Protein AF-A0A1W6MSA3-F1 (afdb_monomer)

Foldseek 3Di:
DPPCVVVLVVLLVQLVVQCVVDPCSVVDDLVRQLVSSLVSVCVPDVPPDDSVVSSVSSSVSSVVVVVVVVVVPPPPPPDDDDPPDD

Organism: NCBI:txid655015

Sequence (86 aa):
MCDLAKERQKIDAILARAAAMEPAYRSMGIEELTEHSLSVLREHYEHACSEKCMRERCEDFVTRLVARREAQAAPAERSRPAPFLL

Structure (mmCIF, N/CA/C/O backbone):
data_AF-A0A1W6MSA3-F1
#
_entry.id   AF-A0A1W6MSA3-F1
#
loop_
_atom_site.group_PDB
_atom_site.id
_atom_site.type_symbol
_atom_site.label_atom_id
_atom_site.label_alt_id
_atom_site.label_comp_id
_atom_site.label_asym_id
_atom_site.label_entity_id
_atom_site.label_seq_id
_atom_site.pdbx_PDB_ins_code
_atom_site.Cartn_x
_atom_site.Cartn_y
_atom_site.Cartn_z
_atom_site.occupancy
_atom_site.B_iso_or_equiv
_atom_site.auth_seq_id
_atom_site.auth_comp_id
_atom_site.auth_asym_id
_atom_site.auth_atom_id
_atom_site.pdbx_PDB_model_num
ATOM 1 N N . MET A 1 1 ? -2.278 2.622 20.486 1.00 49.56 1 MET A N 1
ATOM 2 C CA . MET A 1 1 ? -1.445 2.542 19.267 1.00 49.56 1 MET A CA 1
ATOM 3 C C . MET A 1 1 ? -1.612 1.150 18.705 1.00 49.56 1 MET A C 1
ATOM 5 O O . MET A 1 1 ? -1.326 0.210 19.433 1.00 49.56 1 MET A O 1
ATOM 9 N N . CYS A 1 2 ? -2.116 1.009 17.476 1.00 64.00 2 CYS A N 1
ATOM 10 C CA . CYS A 1 2 ? -2.045 -0.273 16.775 1.00 64.00 2 CYS A CA 1
ATOM 11 C C . CYS A 1 2 ? -0.597 -0.773 16.815 1.00 64.00 2 CYS A C 1
ATOM 13 O O . CYS A 1 2 ? 0.320 0.035 16.669 1.00 64.00 2 CYS A O 1
ATOM 15 N N . ASP A 1 3 ? -0.393 -2.067 17.047 1.00 68.44 3 ASP A N 1
ATOM 16 C CA . ASP A 1 3 ? 0.932 -2.681 17.011 1.00 68.44 3 ASP A CA 1
ATOM 17 C C . ASP A 1 3 ? 1.499 -2.499 15.591 1.00 68.44 3 ASP A C 1
ATOM 19 O O . ASP A 1 3 ? 1.101 -3.183 14.642 1.00 68.44 3 ASP A O 1
ATOM 23 N N . LEU A 1 4 ? 2.341 -1.468 15.434 1.00 66.00 4 LEU A N 1
ATOM 24 C CA . LEU A 1 4 ? 2.674 -0.850 14.147 1.00 66.00 4 LEU A CA 1
ATOM 25 C C . LEU A 1 4 ? 3.285 -1.852 13.168 1.00 66.00 4 LEU A C 1
ATOM 27 O O . LEU A 1 4 ? 3.103 -1.699 11.964 1.00 66.00 4 LEU A O 1
ATOM 31 N N . ALA A 1 5 ? 4.001 -2.859 13.668 1.00 73.25 5 ALA A N 1
ATOM 32 C CA . ALA A 1 5 ? 4.663 -3.858 12.839 1.00 73.25 5 ALA A CA 1
ATOM 33 C C . ALA A 1 5 ? 3.695 -4.945 12.354 1.00 73.25 5 ALA A C 1
ATOM 35 O O . ALA A 1 5 ? 3.689 -5.276 11.166 1.00 73.25 5 ALA A O 1
ATOM 36 N N . LYS A 1 6 ? 2.851 -5.475 13.251 1.00 78.25 6 LYS A N 1
ATOM 37 C CA . LYS A 1 6 ? 1.888 -6.535 12.916 1.00 78.25 6 LYS A CA 1
ATOM 38 C C . LYS A 1 6 ? 0.784 -6.025 12.004 1.00 78.25 6 LYS A C 1
ATOM 40 O O . LYS A 1 6 ? 0.472 -6.670 11.007 1.00 78.25 6 LYS A O 1
ATOM 45 N N . GLU A 1 7 ? 0.230 -4.854 12.306 1.00 81.88 7 GLU A N 1
ATOM 46 C CA . GLU A 1 7 ? -0.810 -4.264 11.460 1.00 81.88 7 GLU A CA 1
ATOM 47 C C . GLU A 1 7 ? -0.247 -3.840 10.103 1.00 81.88 7 GLU A C 1
ATOM 49 O O . GLU A 1 7 ? -0.893 -4.059 9.084 1.00 81.88 7 GLU A O 1
ATOM 54 N N . ARG A 1 8 ? 1.003 -3.363 10.045 1.00 81.62 8 ARG A N 1
ATOM 55 C CA . ARG A 1 8 ? 1.664 -3.086 8.763 1.00 81.62 8 ARG A CA 1
ATOM 56 C C . ARG A 1 8 ? 1.821 -4.338 7.904 1.00 81.62 8 ARG A C 1
ATOM 58 O O . ARG A 1 8 ? 1.542 -4.266 6.717 1.00 81.62 8 ARG A O 1
ATOM 65 N N . GLN A 1 9 ? 2.227 -5.475 8.475 1.00 85.88 9 GLN A N 1
ATOM 66 C CA . GLN A 1 9 ? 2.312 -6.727 7.711 1.00 85.88 9 GLN A CA 1
ATOM 67 C C . GLN A 1 9 ? 0.950 -7.175 7.171 1.00 85.88 9 GLN A C 1
ATOM 69 O O . GLN A 1 9 ? 0.874 -7.619 6.028 1.00 85.88 9 GLN A O 1
ATOM 74 N N . LYS A 1 10 ? -0.121 -7.047 7.964 1.00 87.19 10 LYS A N 1
ATOM 75 C CA . LYS A 1 10 ? -1.478 -7.380 7.508 1.00 87.19 10 LYS A CA 1
ATOM 76 C C . LYS A 1 10 ? -1.938 -6.461 6.381 1.00 87.19 10 LYS A C 1
ATOM 78 O O . LYS A 1 10 ? -2.404 -6.956 5.362 1.00 87.19 10 LYS A O 1
ATOM 83 N N . ILE A 1 11 ? -1.758 -5.150 6.546 1.00 86.62 11 ILE A N 1
ATOM 84 C CA . ILE A 1 11 ? -2.084 -4.141 5.532 1.00 86.62 11 ILE A CA 1
ATOM 85 C C . ILE A 1 11 ? -1.310 -4.418 4.240 1.00 86.62 11 ILE A C 1
ATOM 87 O O . ILE A 1 11 ? -1.919 -4.536 3.181 1.00 86.62 11 ILE A O 1
ATOM 91 N N . ASP A 1 12 ? 0.010 -4.611 4.329 1.00 87.69 12 ASP A N 1
ATOM 92 C CA . ASP A 1 12 ? 0.849 -4.928 3.170 1.00 87.69 12 ASP A CA 1
ATOM 93 C C . ASP A 1 12 ? 0.370 -6.220 2.473 1.00 87.69 12 ASP A C 1
ATOM 95 O O . ASP A 1 12 ? 0.365 -6.286 1.245 1.00 87.69 12 ASP A O 1
ATOM 99 N N . ALA A 1 13 ? -0.065 -7.239 3.225 1.00 89.06 13 ALA A N 1
ATOM 100 C CA . ALA A 1 13 ? -0.576 -8.493 2.666 1.00 89.06 13 ALA A CA 1
ATOM 101 C C . ALA A 1 13 ? -1.939 -8.332 1.969 1.00 89.06 13 ALA A C 1
ATOM 103 O O . ALA A 1 13 ? -2.142 -8.903 0.896 1.00 89.06 13 ALA A O 1
ATOM 104 N N . ILE A 1 14 ? -2.856 -7.550 2.548 1.00 89.06 14 ILE A N 1
ATOM 105 C CA . ILE A 1 14 ? -4.157 -7.220 1.945 1.00 89.06 14 ILE A CA 1
ATOM 106 C C . ILE A 1 14 ? -3.937 -6.482 0.621 1.00 89.06 14 ILE A C 1
ATOM 108 O O . ILE A 1 14 ? -4.450 -6.902 -0.418 1.00 89.06 14 ILE A O 1
ATOM 112 N N . LEU A 1 15 ? -3.106 -5.437 0.642 1.00 87.94 15 LEU A N 1
ATOM 113 C CA . LEU A 1 15 ? -2.807 -4.626 -0.535 1.00 87.94 15 LEU A CA 1
ATOM 114 C C . LEU A 1 15 ? -2.067 -5.426 -1.614 1.00 87.94 15 LEU A C 1
ATOM 116 O O . LEU A 1 15 ? -2.404 -5.335 -2.792 1.00 87.94 15 LEU A O 1
ATOM 120 N N . ALA A 1 16 ? -1.104 -6.270 -1.233 1.00 87.31 16 ALA A N 1
ATOM 121 C CA . ALA A 1 16 ? -0.407 -7.145 -2.175 1.00 87.31 16 ALA A CA 1
ATOM 122 C C . ALA A 1 16 ? -1.339 -8.185 -2.817 1.00 87.31 16 ALA A C 1
ATOM 124 O O . ALA A 1 16 ? -1.157 -8.535 -3.983 1.00 87.31 16 ALA A O 1
ATOM 125 N N . ARG A 1 17 ? -2.345 -8.673 -2.083 1.00 88.12 17 ARG A N 1
ATOM 126 C CA . ARG A 1 17 ? -3.349 -9.585 -2.637 1.00 88.12 17 ARG A CA 1
ATOM 127 C C . ARG A 1 17 ? -4.258 -8.870 -3.632 1.00 88.12 17 ARG A C 1
ATOM 129 O O . ARG A 1 17 ? -4.452 -9.398 -4.721 1.00 88.12 17 ARG A O 1
ATOM 136 N N . ALA A 1 18 ? -4.761 -7.684 -3.295 1.00 86.12 18 ALA A N 1
ATOM 137 C CA . ALA A 1 18 ? -5.559 -6.872 -4.218 1.00 86.12 18 ALA A CA 1
ATOM 138 C C . ALA A 1 18 ? -4.779 -6.569 -5.509 1.00 86.12 18 ALA A C 1
ATOM 140 O O . ALA A 1 18 ? -5.252 -6.844 -6.609 1.00 86.12 18 ALA A O 1
ATOM 141 N N . ALA A 1 19 ? -3.517 -6.160 -5.358 1.00 84.56 19 ALA A N 1
ATOM 142 C CA . ALA A 1 19 ? -2.582 -5.933 -6.455 1.00 84.56 19 ALA A CA 1
ATOM 143 C C . ALA A 1 19 ? -2.379 -7.144 -7.381 1.00 84.56 19 ALA A C 1
ATOM 145 O O . ALA A 1 19 ? -2.103 -6.979 -8.568 1.00 84.56 19 ALA A O 1
ATOM 146 N N . ALA A 1 20 ? -2.442 -8.361 -6.837 1.00 83.31 20 ALA A N 1
ATOM 147 C CA . ALA A 1 20 ? -2.269 -9.592 -7.601 1.00 83.31 20 ALA A CA 1
ATOM 148 C C . ALA A 1 20 ? -3.542 -10.017 -8.349 1.00 83.31 20 ALA A C 1
ATOM 150 O O . ALA A 1 20 ? -3.440 -10.725 -9.349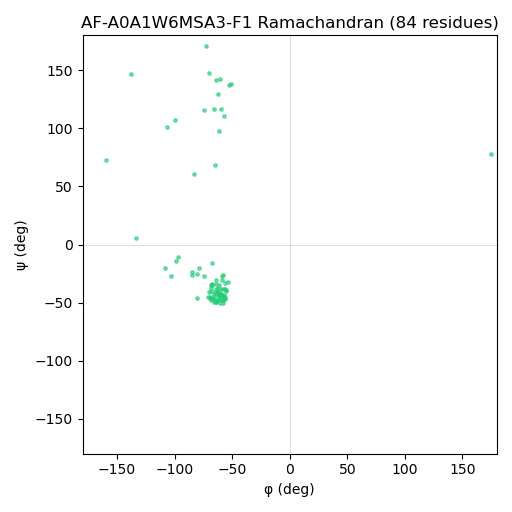 1.00 83.31 20 ALA A O 1
ATOM 151 N N . MET A 1 21 ? -4.720 -9.613 -7.863 1.00 83.25 21 MET A N 1
ATOM 152 C CA . MET A 1 21 ? -6.009 -9.942 -8.480 1.00 83.25 21 MET A CA 1
ATOM 153 C C . MET A 1 21 ? -6.397 -8.974 -9.599 1.00 83.25 21 MET A C 1
ATOM 155 O O . MET A 1 21 ? -7.162 -9.368 -10.472 1.00 83.25 21 MET A O 1
ATOM 159 N N . GLU A 1 22 ? -5.867 -7.748 -9.592 1.00 81.56 22 GLU A N 1
ATOM 160 C CA . GLU A 1 22 ? -6.171 -6.717 -10.585 1.00 81.56 22 GLU A CA 1
ATOM 161 C C . GLU A 1 22 ? -5.060 -6.630 -11.656 1.00 81.56 22 GLU A C 1
ATOM 163 O O . GLU A 1 22 ? -3.964 -6.133 -11.379 1.00 81.56 22 GLU A O 1
ATOM 168 N N . PRO A 1 23 ? -5.286 -7.097 -12.901 1.00 76.06 23 PRO A N 1
ATOM 169 C CA . PRO A 1 23 ? -4.272 -7.062 -13.957 1.00 76.06 23 PRO A CA 1
ATOM 170 C C . PRO A 1 23 ? -3.825 -5.637 -14.303 1.00 76.06 23 PRO A C 1
ATOM 172 O O . PRO A 1 23 ? -2.641 -5.410 -14.579 1.00 76.06 23 PRO A O 1
ATOM 175 N N . ALA A 1 24 ? -4.752 -4.674 -14.239 1.00 79.19 24 ALA A N 1
ATOM 176 C CA . ALA A 1 24 ? -4.474 -3.267 -14.517 1.00 79.19 24 ALA A CA 1
ATOM 177 C C . ALA A 1 24 ? -3.564 -2.627 -13.459 1.00 79.19 24 ALA A C 1
ATOM 179 O O . ALA A 1 24 ? -2.924 -1.610 -13.722 1.00 79.19 24 ALA A O 1
ATOM 180 N N . TYR A 1 25 ? -3.402 -3.261 -12.296 1.00 81.19 25 TYR A N 1
ATOM 181 C CA . TYR A 1 25 ? -2.555 -2.764 -11.219 1.00 81.19 25 TYR A CA 1
ATOM 182 C C . TYR A 1 25 ? -1.096 -2.581 -11.659 1.00 81.19 25 TYR A C 1
ATOM 184 O O . TYR A 1 25 ? -0.378 -1.744 -11.114 1.00 81.19 25 TYR A O 1
ATOM 192 N N . ARG A 1 26 ? -0.617 -3.332 -12.662 1.00 76.31 26 ARG A N 1
ATOM 193 C CA . ARG A 1 26 ? 0.743 -3.159 -13.212 1.00 76.31 26 ARG A CA 1
ATOM 194 C C . ARG A 1 26 ? 0.898 -1.921 -14.095 1.00 76.31 26 ARG A C 1
ATOM 196 O O . ARG A 1 26 ? 2.012 -1.416 -14.183 1.00 76.31 26 ARG A O 1
ATOM 203 N N . SER A 1 27 ? -0.180 -1.463 -14.724 1.00 82.19 27 SER A N 1
ATOM 204 C CA . SER A 1 27 ? -0.204 -0.300 -15.620 1.00 82.19 27 SER A CA 1
ATOM 205 C C . SER A 1 27 ? -0.712 0.982 -14.957 1.00 82.19 27 SER A C 1
ATOM 207 O O . SER A 1 27 ? -0.516 2.049 -15.525 1.00 82.19 27 SER A O 1
ATOM 209 N N . MET A 1 28 ? -1.341 0.886 -13.781 1.00 85.25 28 MET A N 1
ATOM 210 C CA . MET A 1 28 ? -1.825 2.038 -13.014 1.00 85.25 28 MET A CA 1
ATOM 211 C C . MET A 1 28 ? -0.686 2.947 -12.534 1.00 85.25 28 MET A C 1
ATOM 213 O O . MET A 1 28 ? 0.374 2.471 -12.103 1.00 85.25 28 MET A O 1
ATOM 217 N N . GLY A 1 29 ? -0.942 4.255 -12.568 1.00 85.94 29 GLY A N 1
ATOM 218 C CA . GLY A 1 29 ? -0.076 5.285 -12.000 1.00 85.94 29 GLY A CA 1
ATOM 219 C C . GLY A 1 29 ? -0.112 5.321 -10.467 1.00 85.94 29 GLY A C 1
ATOM 220 O O . GLY A 1 29 ? -0.939 4.682 -9.825 1.00 85.94 29 GLY A O 1
ATOM 221 N N . ILE A 1 30 ? 0.792 6.094 -9.857 1.00 86.19 30 ILE A N 1
ATOM 222 C CA . ILE A 1 30 ? 0.927 6.197 -8.388 1.00 86.19 30 ILE A CA 1
ATOM 223 C C . ILE A 1 30 ? -0.381 6.639 -7.719 1.00 86.19 30 ILE A C 1
ATOM 225 O O . ILE A 1 30 ? -0.769 6.084 -6.691 1.00 86.19 30 ILE A O 1
ATOM 229 N N . GLU A 1 31 ? -1.060 7.625 -8.300 1.00 87.62 31 GLU A N 1
ATOM 230 C CA . GLU A 1 31 ? -2.309 8.171 -7.766 1.00 87.62 31 GLU A CA 1
ATOM 231 C C . GLU A 1 31 ? -3.437 7.131 -7.813 1.00 87.62 31 GLU A C 1
ATOM 233 O O . GLU A 1 31 ? -4.018 6.813 -6.777 1.00 87.62 31 GLU A O 1
ATOM 238 N N . GLU A 1 32 ? -3.640 6.487 -8.965 1.00 89.44 32 GLU A N 1
ATOM 239 C CA . GLU A 1 32 ? -4.630 5.415 -9.148 1.00 89.44 32 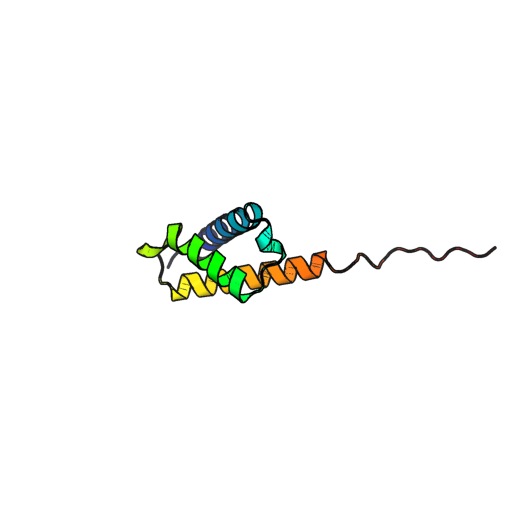GLU A CA 1
ATOM 240 C C . GLU A 1 32 ? -4.375 4.226 -8.207 1.00 89.44 32 GLU A C 1
ATOM 242 O O . GLU A 1 32 ? -5.297 3.701 -7.583 1.00 89.44 32 GLU A O 1
ATOM 247 N N . LEU A 1 33 ? -3.107 3.825 -8.046 1.00 88.50 33 LEU A N 1
ATOM 248 C CA . LEU A 1 33 ? -2.706 2.772 -7.110 1.00 88.50 33 LEU A CA 1
ATOM 249 C C . LEU A 1 33 ? -3.030 3.143 -5.662 1.00 88.50 33 LEU A C 1
ATOM 251 O O . LEU A 1 33 ? -3.416 2.275 -4.875 1.00 88.50 33 LEU A O 1
ATOM 255 N N . THR A 1 34 ? -2.864 4.415 -5.304 1.00 89.44 34 THR A N 1
ATOM 256 C CA . THR A 1 34 ? -3.127 4.919 -3.953 1.00 89.44 34 THR A CA 1
ATOM 257 C C . THR A 1 34 ? -4.623 4.950 -3.670 1.00 89.44 34 THR A C 1
ATOM 259 O O . THR A 1 34 ? -5.046 4.476 -2.616 1.00 89.44 34 THR A O 1
ATOM 262 N N . GLU A 1 35 ? -5.436 5.435 -4.608 1.00 90.62 35 GLU A N 1
ATOM 263 C CA . GLU A 1 35 ? -6.896 5.451 -4.472 1.00 90.62 35 GLU A CA 1
ATOM 264 C C . GLU A 1 35 ? -7.486 4.041 -4.418 1.00 90.62 35 GLU A C 1
ATOM 266 O O . GLU A 1 35 ? -8.304 3.745 -3.542 1.00 90.62 35 GLU A O 1
ATOM 271 N N . HIS A 1 36 ? -7.018 3.143 -5.288 1.00 89.38 36 HIS A N 1
ATOM 272 C CA . HIS A 1 36 ? -7.442 1.746 -5.275 1.00 89.38 36 HIS A CA 1
ATOM 273 C C . HIS A 1 36 ? -7.068 1.066 -3.950 1.00 89.38 36 HIS A C 1
ATOM 275 O O . HIS A 1 36 ? -7.912 0.446 -3.304 1.00 89.38 36 HIS A O 1
ATOM 281 N N . SER A 1 37 ? -5.825 1.250 -3.489 1.00 90.12 37 SER A N 1
ATOM 282 C CA . SER A 1 37 ? -5.363 0.734 -2.192 1.00 90.12 37 SER A CA 1
ATOM 283 C C . SER A 1 37 ? -6.186 1.281 -1.022 1.00 90.12 37 SER A C 1
ATOM 285 O O . SER A 1 37 ? -6.505 0.541 -0.090 1.00 90.12 37 SER A O 1
ATOM 287 N N . LEU A 1 38 ? -6.572 2.559 -1.075 1.00 90.88 38 LEU A N 1
ATOM 288 C CA . LEU A 1 38 ? -7.387 3.191 -0.041 1.00 90.88 38 LEU A CA 1
ATOM 289 C C . LEU A 1 38 ? -8.811 2.630 -0.021 1.00 90.88 38 LEU A C 1
ATOM 291 O O . LEU A 1 38 ? -9.348 2.404 1.061 1.00 90.88 38 LEU A O 1
ATOM 295 N N . SER A 1 39 ? -9.407 2.370 -1.189 1.00 91.38 39 SER A N 1
ATOM 296 C CA . SER A 1 39 ? -10.714 1.709 -1.287 1.00 91.38 39 SER A CA 1
ATOM 297 C C . SER A 1 39 ? -10.682 0.328 -0.634 1.00 91.38 39 SER A C 1
ATOM 299 O O . SER A 1 39 ? -11.509 0.039 0.226 1.00 91.38 39 SER A O 1
ATOM 301 N N . VAL A 1 40 ? -9.667 -0.4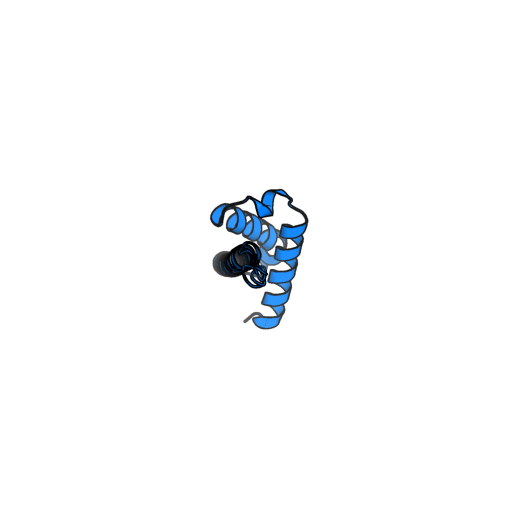80 -0.955 1.00 90.75 40 VAL A N 1
ATOM 302 C CA . VAL A 1 40 ? -9.475 -1.809 -0.354 1.00 90.75 40 VAL A CA 1
ATOM 303 C C . VAL A 1 40 ? -9.274 -1.711 1.160 1.00 90.75 40 VAL A C 1
ATOM 305 O O . VAL A 1 40 ? -9.858 -2.480 1.919 1.00 90.75 40 VAL A O 1
ATOM 308 N N . LEU A 1 41 ? -8.466 -0.762 1.645 1.00 88.88 41 LEU A N 1
ATOM 309 C CA . LEU A 1 41 ? -8.265 -0.613 3.089 1.00 88.88 41 LEU A CA 1
ATOM 310 C C . LEU A 1 41 ? -9.512 -0.133 3.824 1.00 88.88 41 LEU A C 1
ATOM 312 O O . LEU A 1 41 ? -9.722 -0.564 4.957 1.00 88.88 41 LEU A O 1
ATOM 316 N N . ARG A 1 42 ? -10.343 0.708 3.204 1.00 89.81 42 ARG A N 1
ATOM 317 C CA . ARG A 1 42 ? -11.613 1.146 3.798 1.00 89.81 42 ARG A CA 1
ATOM 318 C C . ARG A 1 42 ? -12.527 -0.043 4.087 1.00 89.81 42 ARG A C 1
ATOM 320 O O . ARG A 1 42 ? -13.029 -0.127 5.201 1.00 89.81 42 ARG A O 1
ATOM 327 N N . GLU A 1 43 ? -12.627 -1.014 3.178 1.00 89.25 43 GLU A N 1
ATOM 328 C CA . GLU A 1 43 ? -13.428 -2.237 3.386 1.00 89.25 43 GLU A CA 1
ATOM 329 C C . GLU A 1 43 ? -13.013 -3.041 4.632 1.00 89.25 43 GLU A C 1
ATOM 331 O O . GLU A 1 43 ? -13.823 -3.758 5.219 1.00 89.25 43 GLU A O 1
ATOM 336 N N . HIS A 1 44 ? -11.754 -2.921 5.060 1.00 84.75 44 HIS A N 1
ATOM 337 C CA . HIS A 1 44 ? -11.213 -3.659 6.202 1.00 84.75 44 HIS A CA 1
ATOM 338 C C . HIS A 1 44 ? -11.071 -2.824 7.482 1.00 84.75 44 HIS A C 1
ATOM 340 O O . HIS A 1 44 ? -11.080 -3.387 8.579 1.00 84.75 44 HIS A O 1
ATOM 346 N N . TYR A 1 45 ? -10.900 -1.504 7.364 1.00 84.88 45 TYR A N 1
ATOM 347 C CA . TYR A 1 45 ? -10.440 -0.647 8.460 1.00 84.88 45 TYR A CA 1
ATOM 348 C C . TYR A 1 45 ? -11.242 0.652 8.646 1.00 84.88 45 TYR A C 1
ATOM 350 O O . TYR A 1 45 ? -10.873 1.433 9.527 1.00 84.88 45 TYR A O 1
ATOM 358 N N . GLU A 1 46 ? -12.342 0.890 7.917 1.00 83.06 46 GLU A N 1
ATOM 359 C CA . GLU A 1 46 ? -13.104 2.157 7.990 1.00 83.06 46 GLU A CA 1
ATOM 360 C C . GLU A 1 46 ? -13.546 2.563 9.405 1.00 83.06 46 GLU A C 1
ATOM 362 O O . GLU A 1 46 ? -13.589 3.749 9.727 1.00 83.06 46 GLU A O 1
ATOM 367 N N . HIS A 1 47 ? -13.825 1.594 10.279 1.00 82.44 47 HIS A N 1
ATOM 368 C CA . HIS A 1 47 ? -14.246 1.846 11.662 1.00 82.44 47 HIS A CA 1
ATOM 369 C C . HIS A 1 47 ? -13.100 1.767 12.681 1.00 82.44 47 HIS A C 1
ATOM 371 O O . HIS A 1 47 ? -13.279 2.128 13.843 1.00 82.44 47 HIS A O 1
ATOM 377 N N . ALA A 1 48 ? -11.930 1.272 12.271 1.00 79.81 48 ALA A N 1
ATOM 378 C CA . ALA A 1 48 ? -10.801 0.983 13.156 1.00 79.81 48 ALA A CA 1
ATOM 379 C C . ALA A 1 48 ? -9.637 1.974 12.995 1.00 79.81 48 ALA A C 1
ATOM 381 O O . ALA A 1 48 ? -8.789 2.085 13.884 1.00 79.81 48 ALA A O 1
ATOM 382 N N . CYS A 1 49 ? -9.570 2.687 11.869 1.00 82.44 49 CYS A N 1
ATOM 383 C CA . CYS A 1 49 ? -8.469 3.579 11.543 1.00 82.44 49 CYS A CA 1
ATOM 384 C C . CYS A 1 49 ? -8.973 4.886 10.928 1.00 82.44 49 CYS A C 1
ATOM 386 O O . CYS A 1 49 ? -9.959 4.906 10.199 1.00 82.44 49 CYS A O 1
ATOM 388 N N . SER A 1 50 ? -8.278 5.992 11.196 1.00 85.88 50 SER A N 1
ATOM 389 C CA . SER A 1 50 ? -8.591 7.253 10.529 1.00 85.88 50 SER A CA 1
ATOM 390 C C . SER A 1 50 ? -8.196 7.188 9.055 1.00 85.88 50 SER A C 1
ATOM 392 O O . SER A 1 50 ? -7.186 6.577 8.696 1.00 85.88 50 SER A O 1
ATOM 394 N N . GLU A 1 51 ? -8.948 7.883 8.201 1.00 85.50 51 GLU A N 1
ATOM 395 C CA . GLU A 1 51 ? -8.640 7.956 6.770 1.00 85.50 51 GLU A CA 1
ATOM 396 C C . GLU A 1 51 ? -7.222 8.467 6.506 1.00 85.50 5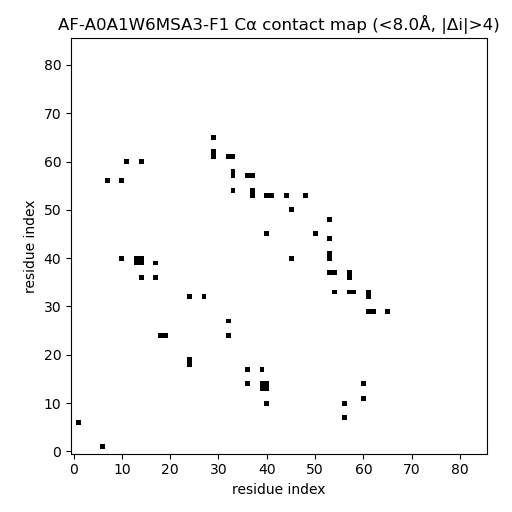1 GLU A C 1
ATOM 398 O O . GLU A 1 51 ? -6.516 7.913 5.668 1.00 85.50 51 GLU A O 1
ATOM 403 N N . LYS A 1 52 ? -6.770 9.466 7.275 1.00 87.69 52 LYS A N 1
ATOM 404 C CA . LYS A 1 52 ? -5.403 9.988 7.179 1.00 87.69 52 LYS A CA 1
ATOM 405 C C . LYS A 1 52 ? -4.357 8.886 7.385 1.00 87.69 52 LYS A C 1
ATOM 407 O O . LYS A 1 52 ? -3.434 8.773 6.589 1.00 87.69 52 LYS A O 1
ATOM 412 N N . CYS A 1 53 ? -4.523 8.052 8.412 1.00 86.88 53 CYS A N 1
ATOM 413 C CA . CYS A 1 53 ? -3.599 6.951 8.683 1.00 86.88 53 CYS A CA 1
ATOM 414 C C . CYS A 1 53 ? -3.648 5.892 7.570 1.00 86.88 53 CYS A C 1
ATOM 416 O O . CYS A 1 53 ? -2.607 5.426 7.117 1.00 86.88 53 CYS A O 1
ATOM 418 N N . MET A 1 54 ? -4.842 5.538 7.080 1.00 87.19 54 MET A N 1
ATOM 419 C CA . MET A 1 54 ? -4.982 4.591 5.966 1.00 87.19 54 MET A CA 1
ATOM 420 C C . MET A 1 54 ? -4.319 5.108 4.685 1.00 87.19 54 MET A C 1
ATOM 422 O O . MET A 1 54 ? -3.633 4.346 4.005 1.00 87.19 54 MET A O 1
ATOM 426 N N . ARG A 1 55 ? -4.468 6.403 4.386 1.00 89.75 55 ARG A N 1
ATOM 427 C CA . ARG A 1 55 ? -3.848 7.055 3.227 1.00 89.75 55 ARG A CA 1
ATO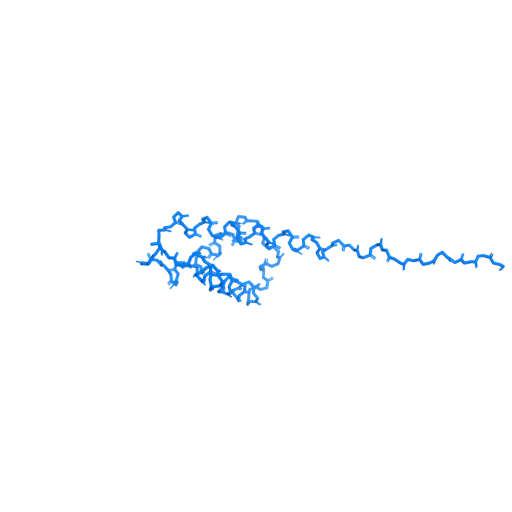M 428 C C . ARG A 1 55 ? -2.324 7.047 3.319 1.00 89.75 55 ARG A C 1
ATOM 430 O O . ARG A 1 55 ? -1.687 6.564 2.391 1.00 89.75 55 ARG A O 1
ATOM 437 N N . GLU A 1 56 ? -1.755 7.459 4.453 1.00 89.75 56 GLU A N 1
ATOM 438 C CA . GLU A 1 56 ? -0.301 7.411 4.684 1.00 89.75 56 GLU A CA 1
ATOM 439 C C . GLU A 1 56 ? 0.252 5.989 4.475 1.00 89.75 56 GLU A C 1
ATOM 441 O O . GLU A 1 56 ? 1.301 5.802 3.863 1.00 89.75 56 GLU A O 1
ATOM 446 N N . ARG A 1 57 ? -0.482 4.955 4.914 1.00 87.94 57 ARG A N 1
ATOM 447 C CA . ARG A 1 57 ? -0.096 3.549 4.697 1.00 87.94 57 ARG A CA 1
ATOM 448 C C . ARG A 1 57 ? -0.177 3.109 3.239 1.00 87.94 57 ARG A C 1
ATOM 450 O O . ARG A 1 57 ? 0.677 2.330 2.812 1.00 87.94 57 ARG A O 1
ATOM 457 N N . CYS A 1 58 ? -1.181 3.576 2.501 1.00 89.88 58 CYS A N 1
ATOM 458 C CA . CYS A 1 58 ? -1.301 3.311 1.068 1.00 89.88 58 CYS A CA 1
ATOM 459 C C . CYS A 1 58 ? -0.137 3.938 0.304 1.00 89.88 58 CYS A C 1
ATOM 461 O O . CYS A 1 58 ? 0.529 3.239 -0.452 1.00 89.88 58 CYS A O 1
ATOM 463 N N . GLU A 1 59 ? 0.152 5.215 0.545 1.00 90.56 59 GLU A N 1
ATOM 464 C CA . GLU A 1 59 ? 1.248 5.946 -0.105 1.00 90.56 59 GLU A CA 1
ATOM 465 C C . GLU A 1 59 ? 2.601 5.265 0.152 1.00 90.56 59 GLU A C 1
ATOM 467 O O . GLU A 1 59 ? 3.378 5.008 -0.773 1.00 90.56 59 GLU A O 1
ATOM 472 N N . ASP A 1 60 ? 2.840 4.862 1.401 1.00 90.56 60 ASP A N 1
ATOM 473 C CA . ASP A 1 60 ? 3.991 4.064 1.820 1.00 90.56 60 ASP A CA 1
ATOM 474 C C . ASP A 1 60 ? 4.118 2.743 1.043 1.00 90.56 60 ASP A C 1
ATOM 476 O O . ASP A 1 60 ? 5.216 2.331 0.648 1.00 90.56 60 ASP A O 1
ATOM 480 N N . PHE A 1 61 ? 3.005 2.025 0.879 1.00 89.12 61 PHE A N 1
ATOM 481 C CA . PHE A 1 61 ? 2.963 0.752 0.165 1.00 89.12 61 PHE A CA 1
ATOM 482 C C . PHE A 1 61 ? 3.218 0.946 -1.330 1.00 89.12 61 PHE A C 1
ATOM 484 O O . PHE A 1 61 ? 4.072 0.258 -1.896 1.00 89.12 61 PHE A O 1
ATOM 491 N N . VAL A 1 62 ? 2.532 1.905 -1.953 1.00 90.12 62 VAL A N 1
ATOM 492 C CA . VAL A 1 62 ? 2.661 2.227 -3.379 1.00 90.12 62 VAL A CA 1
ATOM 493 C C . VAL A 1 62 ? 4.086 2.667 -3.700 1.00 90.12 62 VAL A C 1
ATOM 495 O O . VAL A 1 62 ? 4.677 2.152 -4.646 1.00 90.12 62 VAL A O 1
ATOM 498 N N . THR A 1 63 ? 4.696 3.508 -2.864 1.00 90.38 63 THR A N 1
ATOM 499 C CA . THR A 1 63 ? 6.097 3.928 -3.026 1.00 90.38 63 THR A CA 1
ATOM 500 C C . THR A 1 63 ? 7.047 2.728 -3.033 1.00 90.38 63 THR A C 1
ATOM 502 O O . THR A 1 63 ? 7.880 2.584 -3.929 1.00 90.38 63 THR A O 1
ATOM 505 N N . ARG A 1 64 ? 6.897 1.800 -2.073 1.00 88.44 64 ARG A N 1
ATOM 506 C CA . ARG A 1 64 ? 7.709 0.568 -2.023 1.00 88.44 64 ARG A CA 1
ATOM 507 C C . ARG A 1 64 ? 7.471 -0.331 -3.231 1.00 88.44 64 ARG A C 1
ATOM 509 O O . ARG A 1 64 ? 8.400 -0.980 -3.709 1.00 88.44 64 ARG A O 1
ATOM 516 N N . LEU A 1 65 ? 6.230 -0.418 -3.686 1.00 85.25 65 LEU A N 1
ATOM 517 C CA . LEU A 1 65 ? 5.848 -1.234 -4.824 1.00 85.25 65 LEU A CA 1
ATOM 518 C C . LEU A 1 65 ? 6.455 -0.698 -6.123 1.00 85.25 65 LEU A C 1
ATOM 520 O O . LEU A 1 65 ? 7.023 -1.480 -6.882 1.00 85.25 65 LEU A O 1
ATOM 524 N N . VAL A 1 66 ? 6.364 0.610 -6.362 1.00 86.12 66 VAL A N 1
ATOM 525 C CA . VAL A 1 66 ? 6.942 1.270 -7.540 1.00 86.12 66 VAL A CA 1
ATOM 526 C C . VAL A 1 66 ? 8.457 1.109 -7.541 1.00 86.12 66 VAL A C 1
ATOM 528 O O . VAL A 1 66 ? 8.993 0.586 -8.513 1.00 86.12 66 VAL A O 1
ATOM 531 N N . ALA A 1 67 ? 9.127 1.378 -6.416 1.00 86.19 67 ALA A N 1
ATOM 532 C CA . ALA A 1 67 ? 10.569 1.157 -6.289 1.00 86.19 67 ALA A CA 1
ATOM 533 C C . ALA A 1 67 ? 10.970 -0.303 -6.590 1.00 86.19 67 ALA A C 1
ATOM 535 O O . ALA A 1 67 ? 11.977 -0.569 -7.246 1.00 86.19 67 ALA A O 1
ATOM 536 N N . ARG A 1 68 ? 10.160 -1.284 -6.161 1.00 84.38 68 ARG A N 1
ATOM 537 C CA . ARG A 1 68 ? 10.375 -2.703 -6.501 1.00 84.38 68 ARG A CA 1
ATOM 538 C C . ARG A 1 68 ? 10.135 -3.010 -7.975 1.00 84.38 68 ARG A C 1
ATOM 540 O O . ARG A 1 68 ? 10.793 -3.908 -8.497 1.00 84.38 68 ARG A O 1
ATOM 547 N N . ARG A 1 69 ? 9.175 -2.353 -8.630 1.00 83.31 69 ARG A N 1
ATOM 548 C CA . ARG A 1 69 ? 8.927 -2.511 -10.072 1.00 83.31 69 ARG A CA 1
ATOM 549 C C . ARG A 1 69 ? 10.093 -1.956 -10.872 1.00 83.31 69 ARG A C 1
ATOM 551 O O . ARG A 1 69 ? 10.591 -2.657 -11.739 1.00 83.31 69 ARG A O 1
ATOM 558 N N . GLU A 1 70 ? 10.567 -0.766 -10.527 1.00 82.88 70 GLU A N 1
ATOM 559 C CA . GLU A 1 70 ? 11.733 -0.139 -11.155 1.00 82.88 70 GLU A CA 1
ATOM 560 C C . GLU A 1 70 ? 12.989 -1.004 -10.991 1.00 82.88 70 GLU A C 1
ATOM 562 O O . GLU A 1 70 ? 13.683 -1.276 -11.967 1.00 82.88 70 GLU A O 1
ATOM 567 N N . ALA A 1 71 ? 13.229 -1.541 -9.790 1.00 81.75 71 ALA A N 1
ATOM 568 C CA . ALA A 1 71 ? 14.354 -2.443 -9.536 1.00 81.75 71 ALA A CA 1
ATOM 569 C C . ALA A 1 71 ? 14.278 -3.768 -10.320 1.00 81.75 71 ALA A C 1
ATOM 571 O O . ALA A 1 71 ? 15.314 -4.338 -10.647 1.00 81.75 71 ALA A O 1
ATOM 572 N N . GLN A 1 72 ? 13.075 -4.270 -10.619 1.00 74.06 72 GLN A N 1
ATOM 573 C CA . GLN A 1 72 ? 12.874 -5.479 -11.433 1.00 74.06 72 GLN A CA 1
ATOM 574 C C . GLN A 1 72 ? 12.869 -5.195 -12.941 1.00 74.06 72 GLN A C 1
ATOM 576 O O . GLN A 1 72 ? 13.171 -6.086 -13.730 1.00 74.06 72 GLN A O 1
ATOM 581 N N . ALA A 1 73 ? 12.500 -3.976 -13.341 1.00 68.38 73 ALA A N 1
ATOM 582 C CA . ALA A 1 73 ? 12.519 -3.521 -14.726 1.00 68.38 73 ALA A CA 1
ATOM 583 C C . ALA A 1 73 ? 13.929 -3.131 -15.189 1.00 68.38 73 ALA A C 1
ATOM 585 O O . ALA A 1 73 ? 14.189 -3.124 -16.392 1.00 68.38 73 ALA A O 1
ATOM 586 N N . ALA A 1 74 ? 14.843 -2.840 -14.257 1.00 59.44 74 ALA A N 1
ATOM 587 C CA . ALA A 1 74 ? 16.257 -2.696 -14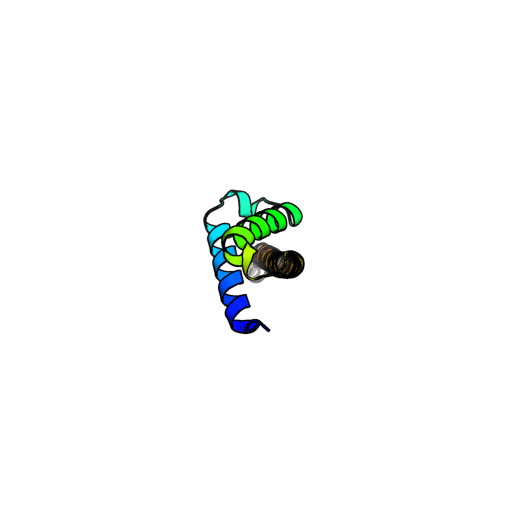.562 1.00 59.44 74 ALA A CA 1
ATOM 588 C C . ALA A 1 74 ? 16.781 -4.021 -15.154 1.00 59.44 74 ALA A C 1
ATOM 590 O O . ALA A 1 74 ? 16.758 -5.049 -14.468 1.00 59.44 74 ALA A O 1
ATOM 591 N N . PRO A 1 75 ? 17.234 -4.041 -16.420 1.00 52.50 75 PRO A N 1
ATOM 592 C CA . PRO A 1 75 ? 17.782 -5.250 -17.004 1.00 52.50 75 PRO A CA 1
ATOM 593 C C . PRO A 1 75 ? 19.005 -5.682 -16.195 1.00 52.50 75 PRO A C 1
ATOM 595 O O . PRO A 1 75 ? 19.798 -4.855 -15.742 1.00 52.50 75 PRO A O 1
ATOM 598 N N . ALA A 1 76 ? 19.169 -6.995 -16.031 1.00 55.47 76 ALA A N 1
ATOM 599 C CA . ALA A 1 76 ? 20.396 -7.615 -15.551 1.00 55.47 76 ALA A CA 1
ATOM 600 C C . ALA A 1 76 ? 21.528 -7.374 -16.568 1.00 55.47 76 ALA A C 1
ATOM 602 O O . ALA A 1 76 ? 21.993 -8.280 -17.254 1.00 55.47 76 ALA A O 1
ATOM 603 N N . GLU A 1 77 ? 21.971 -6.130 -16.706 1.00 53.47 77 GLU A N 1
ATOM 604 C CA . GLU A 1 77 ? 23.047 -5.725 -17.595 1.00 53.47 77 GLU A CA 1
ATOM 605 C C . GLU A 1 77 ? 24.389 -5.964 -16.892 1.00 53.47 77 GLU A C 1
ATOM 607 O O . GLU A 1 77 ? 25.146 -5.051 -16.588 1.00 53.47 77 GLU A O 1
ATOM 612 N N . ARG A 1 78 ? 24.664 -7.225 -16.542 1.00 57.56 78 ARG A N 1
ATOM 613 C CA . ARG A 1 78 ? 25.971 -7.676 -16.040 1.00 57.56 78 ARG A CA 1
ATOM 614 C C . ARG A 1 78 ? 26.111 -9.182 -16.220 1.00 57.56 78 ARG A C 1
ATOM 616 O O . ARG A 1 78 ? 26.045 -9.940 -15.261 1.00 57.56 78 ARG A O 1
ATOM 623 N N . SER A 1 79 ? 26.288 -9.611 -17.467 1.00 52.78 79 SER A N 1
ATOM 624 C CA . SER A 1 79 ? 27.185 -10.717 -17.854 1.00 52.78 79 SER A CA 1
ATOM 625 C C . SER A 1 79 ? 27.033 -11.011 -19.343 1.00 52.78 79 SER A C 1
ATOM 627 O O . SER A 1 79 ? 26.394 -11.978 -19.747 1.00 52.78 79 SER A O 1
ATOM 629 N N . ARG A 1 80 ? 27.648 -10.179 -20.184 1.00 54.97 80 ARG A N 1
ATOM 630 C CA . ARG A 1 80 ? 28.059 -10.615 -21.518 1.00 54.97 80 ARG A CA 1
ATOM 631 C C . ARG A 1 80 ? 29.581 -10.760 -21.448 1.00 54.97 80 ARG A C 1
ATOM 633 O O . ARG A 1 80 ? 30.252 -9.730 -21.419 1.00 54.97 80 ARG A O 1
ATOM 640 N N . PRO A 1 81 ? 30.156 -11.972 -21.314 1.00 56.88 81 PRO A N 1
ATOM 641 C CA . PRO A 1 81 ? 31.589 -12.115 -21.514 1.00 56.88 81 PRO A CA 1
ATOM 642 C C . PRO A 1 81 ? 31.875 -11.728 -22.968 1.00 56.88 81 PRO A C 1
ATOM 644 O O . PRO A 1 81 ? 31.165 -12.156 -23.882 1.00 56.88 81 PRO A O 1
ATOM 647 N N . ALA A 1 82 ? 32.849 -10.841 -23.166 1.00 65.56 82 ALA A N 1
ATOM 648 C CA . ALA A 1 82 ? 33.286 -10.423 -24.489 1.00 65.56 82 ALA A CA 1
ATOM 649 C C . ALA A 1 82 ? 33.629 -11.665 -25.334 1.00 65.56 82 ALA A C 1
ATOM 651 O O . ALA A 1 82 ? 34.259 -12.587 -24.806 1.00 65.56 82 ALA A O 1
ATOM 652 N N . PRO A 1 83 ? 33.236 -11.728 -26.619 1.00 63.72 83 PRO A N 1
ATOM 653 C CA . PRO A 1 83 ? 33.720 -12.790 -27.480 1.00 63.72 83 PRO A CA 1
ATOM 654 C C . PRO A 1 83 ? 35.229 -12.585 -27.645 1.00 63.72 83 PRO A C 1
ATOM 656 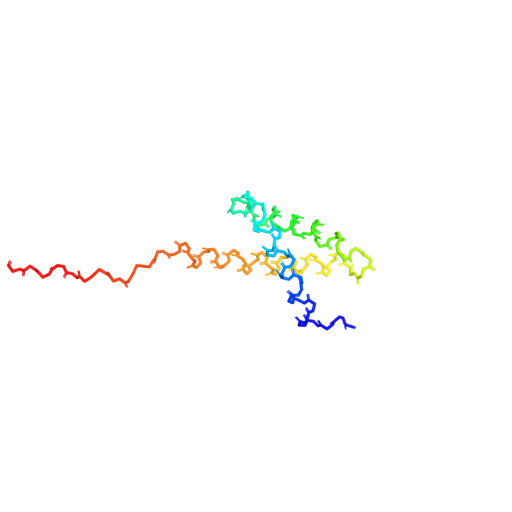O O . PRO A 1 83 ? 35.674 -11.554 -28.147 1.00 63.72 83 PRO A O 1
ATOM 659 N N . PHE A 1 84 ? 36.012 -13.553 -27.168 1.00 62.22 84 PHE A N 1
ATOM 660 C CA . PHE A 1 84 ? 37.420 -13.676 -27.518 1.00 62.22 84 PHE A CA 1
ATOM 661 C C . PHE A 1 84 ? 37.502 -13.785 -29.045 1.00 62.22 84 PHE A C 1
ATOM 663 O O . PHE A 1 84 ? 37.039 -14.766 -29.624 1.00 62.22 84 PHE A O 1
ATOM 670 N N . LEU A 1 85 ? 38.037 -12.747 -29.684 1.00 61.00 85 LEU A N 1
ATOM 671 C CA . LEU A 1 85 ? 38.494 -12.804 -31.065 1.00 61.00 85 LEU A CA 1
ATOM 672 C C . LEU A 1 85 ? 39.816 -13.580 -31.077 1.00 61.00 85 LEU A C 1
ATOM 674 O O . LEU A 1 85 ? 40.794 -13.128 -30.478 1.00 61.00 85 LEU A O 1
ATOM 678 N N . LEU A 1 86 ? 39.815 -14.734 -31.742 1.00 63.34 86 LEU A N 1
ATOM 679 C CA . LEU A 1 86 ? 40.989 -15.466 -32.218 1.00 63.34 86 LEU A CA 1
ATOM 680 C C . LEU A 1 86 ? 40.750 -15.819 -33.684 1.00 63.34 86 LEU A C 1
ATOM 682 O O . LEU A 1 86 ? 39.628 -16.289 -33.984 1.00 63.34 86 LEU A O 1
#

pLDDT: mean 80.32, std 11.52, range [49.56, 91.38]

Nearest PDB structures (foldseek):
  9bf5-assembly1_D  TM=4.3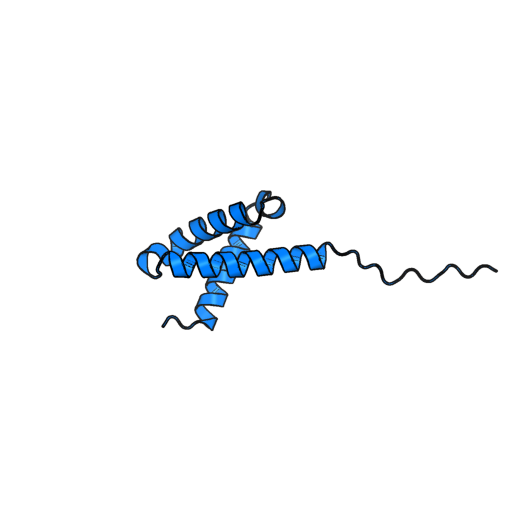27E-01  e=3.867E+00  Vibrio cholerae

Solvent-accessible surface area (backbone atoms only — not comparable to full-atom values): 5244 Å²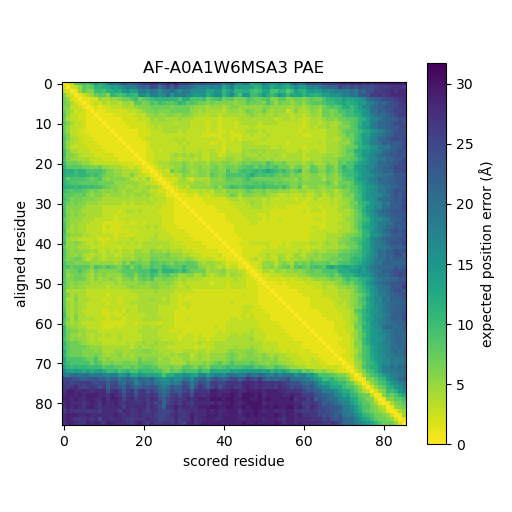 total; per-residue (Å²): 128,77,60,66,67,64,54,46,52,51,51,53,51,54,48,52,49,53,50,70,74,36,78,61,55,80,76,49,51,74,64,59,48,30,53,53,40,37,55,60,44,42,80,78,32,62,91,79,48,56,68,68,60,50,44,55,51,23,51,56,48,48,53,54,49,51,56,51,49,54,64,66,66,50,72,85,87,79,80,77,82,77,81,82,87,126

Mean predicted aligned error: 9.03 Å

Radius of gyration: 18.13 Å; Cα contacts (8 Å, |Δi|>4): 35; chains: 1; bounding box: 55×26×52 Å

Secondary structure (DSSP, 8-state):
---HHHHHHHHHHHHHHHHHH-GGGGT--HHHHHHHHHHHHHHHHTTTS-HHHHHHHHHHHHHHHHHHHHHHHS------PPP---